Protein AF-A0AA43LQM0-F1 (afdb_monomer_lite)

Structure (mmCIF, N/CA/C/O backbone):
data_AF-A0AA43LQM0-F1
#
_entry.id   AF-A0AA43LQM0-F1
#
loop_
_atom_site.group_PDB
_atom_site.id
_atom_site.type_symbol
_atom_site.label_atom_id
_atom_site.label_alt_id
_atom_site.label_comp_id
_atom_site.label_asym_id
_atom_site.label_entity_id
_atom_site.label_seq_id
_atom_site.pdbx_PDB_ins_code
_atom_site.Cartn_x
_atom_site.Cartn_y
_atom_site.Cartn_z
_atom_site.occupancy
_atom_site.B_iso_or_equiv
_atom_site.auth_seq_id
_atom_site.auth_comp_id
_atom_site.auth_asym_id
_atom_site.auth_atom_id
_atom_site.pdbx_PDB_model_num
ATOM 1 N N . MET A 1 1 ? 10.266 -8.419 -28.361 1.00 60.53 1 MET A N 1
ATOM 2 C CA . MET A 1 1 ? 9.981 -6.982 -28.145 1.00 60.53 1 MET A CA 1
ATOM 3 C C . MET A 1 1 ? 11.295 -6.226 -28.150 1.00 60.53 1 MET A C 1
ATOM 5 O O . MET A 1 1 ? 12.172 -6.582 -27.371 1.00 60.53 1 MET A O 1
ATOM 9 N N . ASN A 1 2 ? 11.448 -5.247 -29.042 1.00 74.38 2 ASN A N 1
ATOM 10 C CA . ASN A 1 2 ? 12.618 -4.374 -29.059 1.00 74.38 2 ASN A CA 1
ATOM 11 C C . ASN A 1 2 ? 12.491 -3.369 -27.903 1.00 74.38 2 ASN A C 1
ATOM 13 O O . ASN A 1 2 ? 11.516 -2.626 -27.855 1.00 74.38 2 ASN A O 1
ATOM 17 N N . ARG A 1 3 ? 13.416 -3.405 -26.940 1.00 75.31 3 ARG A N 1
ATOM 18 C CA . ARG A 1 3 ? 13.391 -2.514 -25.765 1.00 75.31 3 ARG A CA 1
ATOM 19 C C . ARG A 1 3 ? 14.071 -1.168 -26.049 1.00 75.31 3 ARG A C 1
ATOM 21 O O . ARG A 1 3 ? 13.857 -0.229 -25.292 1.00 75.31 3 ARG A O 1
ATOM 28 N N . GLY A 1 4 ? 14.841 -1.080 -27.138 1.00 82.44 4 GLY A N 1
ATOM 29 C CA . GLY A 1 4 ? 15.717 0.053 -27.432 1.00 82.44 4 GLY A CA 1
ATOM 30 C C . GLY A 1 4 ? 16.879 0.161 -26.436 1.00 82.44 4 GLY A C 1
ATOM 31 O O . GLY A 1 4 ? 17.178 -0.796 -25.708 1.00 82.44 4 GLY A O 1
ATOM 32 N N . ALA A 1 5 ? 17.558 1.307 -26.418 1.00 86.25 5 ALA A N 1
ATOM 33 C CA . ALA A 1 5 ? 18.701 1.547 -25.542 1.00 86.25 5 ALA A CA 1
ATOM 34 C C . ALA A 1 5 ? 18.319 1.500 -24.049 1.00 86.25 5 ALA A C 1
ATOM 36 O O . ALA A 1 5 ? 17.248 1.945 -23.638 1.00 86.25 5 ALA A O 1
ATOM 37 N N . TYR A 1 6 ? 19.214 0.963 -23.217 1.00 88.00 6 TYR A N 1
ATOM 38 C CA . TYR A 1 6 ? 19.094 1.014 -21.758 1.00 88.00 6 TYR A CA 1
ATOM 39 C C . TYR A 1 6 ? 19.626 2.352 -21.238 1.00 88.00 6 TYR A C 1
ATOM 41 O O . TYR A 1 6 ? 20.745 2.735 -21.580 1.00 88.00 6 TYR A O 1
ATOM 49 N N . TYR A 1 7 ? 18.859 3.030 -20.382 1.00 87.38 7 TYR A N 1
ATOM 50 C CA . TYR A 1 7 ? 19.267 4.309 -19.799 1.00 87.38 7 TYR A CA 1
ATOM 51 C C . TYR A 1 7 ? 19.688 4.192 -18.336 1.00 87.38 7 TYR A C 1
ATOM 53 O O . TYR A 1 7 ? 20.752 4.686 -17.968 1.00 87.38 7 TYR A O 1
ATOM 61 N N . SER A 1 8 ? 18.869 3.579 -17.476 1.00 87.69 8 SER A N 1
ATOM 62 C CA . SER A 1 8 ? 19.156 3.529 -16.032 1.00 87.69 8 SER A CA 1
ATOM 63 C C . SER A 1 8 ? 18.341 2.471 -15.277 1.00 87.69 8 SER A C 1
ATOM 65 O O . SER A 1 8 ? 17.355 1.945 -15.792 1.00 87.69 8 SER A O 1
ATOM 67 N N . SER A 1 9 ? 18.758 2.159 -14.045 1.00 89.69 9 SER A N 1
ATOM 68 C CA . SER A 1 9 ? 18.080 1.239 -13.122 1.00 89.69 9 SER A CA 1
ATOM 69 C C . SER A 1 9 ? 17.987 1.864 -11.733 1.00 89.69 9 SER A C 1
ATOM 71 O O . SER A 1 9 ? 18.981 2.350 -11.197 1.00 89.69 9 SER A O 1
ATOM 73 N N . HIS A 1 10 ? 16.792 1.802 -11.146 1.00 89.56 10 HIS A N 1
ATOM 74 C CA . HIS A 1 10 ? 16.429 2.472 -9.903 1.00 89.56 10 HIS A CA 1
ATOM 75 C C . HIS A 1 10 ? 15.754 1.489 -8.955 1.00 89.56 10 HIS A C 1
ATOM 77 O O . HIS A 1 10 ? 14.659 0.988 -9.222 1.00 89.56 10 HIS A O 1
ATOM 83 N N . LYS A 1 11 ? 16.398 1.203 -7.820 1.00 88.50 11 LYS A N 1
ATOM 84 C CA . LYS A 1 11 ? 15.855 0.303 -6.795 1.00 88.50 11 LYS A CA 1
ATOM 85 C C . LYS A 1 11 ? 14.995 1.082 -5.814 1.00 88.50 11 LYS A C 1
ATOM 87 O O . LYS A 1 11 ? 15.399 2.140 -5.341 1.00 88.50 11 LYS A O 1
ATOM 92 N N . LEU A 1 12 ? 13.854 0.514 -5.445 1.00 84.75 12 LEU A N 1
ATOM 93 C CA . LEU A 1 12 ? 13.042 1.018 -4.346 1.00 84.75 12 LEU A CA 1
ATOM 94 C C . LEU A 1 12 ? 13.764 0.787 -3.017 1.00 84.75 12 LEU A C 1
ATOM 96 O O . LEU A 1 12 ? 14.047 -0.347 -2.619 1.00 84.75 12 LEU A O 1
ATOM 100 N N . SER A 1 13 ? 13.982 1.863 -2.275 1.00 75.00 13 SER A N 1
ATOM 101 C CA . SER A 1 13 ? 14.425 1.827 -0.893 1.00 75.00 13 SER A CA 1
ATOM 102 C C . SER A 1 13 ? 13.423 1.032 -0.048 1.00 75.00 13 SER A C 1
ATOM 104 O O . SER A 1 13 ? 12.223 1.311 0.017 1.00 75.00 13 SER A O 1
ATOM 106 N N . ASN A 1 14 ? 13.902 -0.016 0.623 1.00 64.19 14 ASN A N 1
ATOM 107 C CA . ASN A 1 14 ? 13.084 -0.801 1.555 1.00 64.19 14 ASN A CA 1
ATOM 108 C C . ASN A 1 14 ? 12.763 -0.046 2.853 1.00 64.19 14 ASN A C 1
ATOM 110 O O . ASN A 1 14 ? 11.848 -0.447 3.569 1.00 64.19 14 ASN A O 1
ATOM 114 N N . ARG A 1 15 ? 13.495 1.031 3.165 1.00 56.88 15 ARG A N 1
ATOM 115 C CA . ARG A 1 15 ? 13.443 1.667 4.489 1.00 56.88 15 ARG A CA 1
ATOM 116 C C . ARG A 1 15 ? 12.183 2.503 4.717 1.00 56.88 15 ARG A C 1
ATOM 118 O O . ARG A 1 15 ? 11.631 2.445 5.813 1.00 56.88 15 ARG A O 1
ATOM 125 N N . HIS A 1 16 ? 11.706 3.238 3.712 1.00 52.41 16 HIS A N 1
ATOM 126 C CA . HIS A 1 16 ? 10.554 4.133 3.886 1.00 52.41 16 HIS A CA 1
ATOM 127 C C . HIS A 1 16 ? 9.210 3.394 3.873 1.00 52.41 16 HIS A C 1
ATOM 129 O O . HIS A 1 16 ? 8.359 3.663 4.720 1.00 52.41 16 HIS A O 1
ATOM 135 N N . ASP A 1 17 ? 9.060 2.390 3.007 1.00 63.78 17 ASP A N 1
ATOM 136 C CA . ASP A 1 17 ? 7.817 1.619 2.872 1.00 63.78 17 ASP A CA 1
ATOM 137 C C . ASP A 1 17 ? 7.508 0.778 4.129 1.00 63.78 17 ASP A C 1
ATOM 139 O O . ASP A 1 17 ? 6.374 0.752 4.600 1.00 63.78 17 ASP A O 1
ATOM 143 N N . LEU A 1 18 ? 8.516 0.144 4.743 1.00 67.00 18 LEU A N 1
ATOM 144 C CA . LEU A 1 18 ? 8.305 -0.671 5.947 1.00 67.00 18 LEU A CA 1
ATOM 145 C C . LEU A 1 18 ? 8.043 0.191 7.193 1.00 67.00 18 LEU A C 1
ATOM 147 O O . LEU A 1 18 ? 7.126 -0.096 7.962 1.00 67.00 18 LEU A O 1
ATOM 151 N N . LYS A 1 19 ? 8.817 1.272 7.377 1.00 71.00 19 LYS A N 1
ATOM 152 C CA . LYS A 1 19 ? 8.664 2.181 8.522 1.00 71.00 19 LYS A CA 1
ATOM 153 C C . LYS A 1 19 ? 7.294 2.864 8.508 1.00 71.00 19 LYS A C 1
ATOM 155 O O . LYS A 1 19 ? 6.642 2.907 9.545 1.00 71.00 19 LYS A O 1
ATOM 160 N N . GLY A 1 20 ? 6.841 3.341 7.345 1.00 70.25 20 GLY A N 1
ATOM 161 C CA . GLY A 1 20 ? 5.523 3.962 7.197 1.00 70.25 20 GLY A CA 1
ATOM 162 C C . GLY A 1 20 ? 4.386 3.005 7.556 1.00 70.25 20 GLY A C 1
ATOM 163 O O . GLY A 1 20 ? 3.544 3.340 8.383 1.00 70.25 20 GLY A O 1
ATOM 164 N N . ARG A 1 21 ? 4.413 1.778 7.019 1.00 77.00 21 ARG A N 1
ATOM 165 C CA . ARG A 1 21 ? 3.400 0.751 7.313 1.00 77.00 21 ARG A CA 1
ATOM 166 C C . ARG A 1 21 ? 3.345 0.390 8.793 1.00 77.00 21 ARG A C 1
ATOM 168 O O . ARG A 1 21 ? 2.259 0.317 9.355 1.00 77.00 21 ARG A O 1
ATOM 175 N N . ILE A 1 22 ? 4.500 0.191 9.430 1.00 83.19 22 ILE A N 1
ATOM 176 C CA . ILE A 1 22 ? 4.567 -0.145 10.859 1.00 83.19 22 ILE A CA 1
ATOM 177 C C . ILE A 1 22 ? 4.024 1.005 11.710 1.00 83.19 22 ILE A C 1
ATOM 179 O O . ILE A 1 22 ? 3.226 0.758 12.607 1.00 83.19 22 ILE A O 1
ATOM 183 N N . ILE A 1 23 ? 4.396 2.254 11.411 1.00 85.38 23 ILE A N 1
ATOM 184 C CA . ILE A 1 23 ? 3.872 3.422 12.133 1.00 85.38 23 ILE A CA 1
ATOM 185 C C . ILE A 1 23 ? 2.347 3.500 11.993 1.00 85.38 23 ILE A C 1
ATOM 187 O O . ILE A 1 23 ? 1.658 3.666 12.997 1.00 85.38 23 ILE A O 1
ATOM 191 N N . SER A 1 24 ? 1.804 3.323 10.783 1.00 80.88 24 SER A N 1
ATOM 192 C CA . SER A 1 24 ? 0.352 3.312 10.566 1.00 80.88 24 SER A CA 1
ATOM 193 C C . SER A 1 24 ? -0.351 2.202 11.353 1.00 80.88 24 SER A C 1
ATOM 195 O O . SER A 1 24 ? -1.397 2.454 11.948 1.00 80.88 24 SER A O 1
ATOM 197 N N . LEU A 1 25 ? 0.232 0.998 11.409 1.00 89.25 25 LEU A N 1
ATOM 198 C CA . LEU A 1 25 ? -0.299 -0.108 12.211 1.00 89.25 25 LEU A CA 1
ATOM 199 C C . LEU A 1 25 ? -0.273 0.216 13.708 1.00 89.25 25 LEU A C 1
ATOM 201 O O . LEU A 1 25 ? -1.278 0.010 14.382 1.00 89.25 25 LEU A O 1
ATOM 205 N N . ILE A 1 26 ? 0.834 0.763 14.221 1.00 89.94 26 ILE A N 1
ATOM 206 C CA . ILE A 1 26 ? 0.957 1.147 15.635 1.00 89.94 26 ILE A CA 1
ATOM 207 C C . ILE A 1 26 ? -0.114 2.173 16.004 1.00 89.94 26 ILE A C 1
ATOM 209 O O . ILE A 1 26 ? -0.786 1.999 17.017 1.00 89.94 26 ILE A O 1
ATOM 213 N N . ILE A 1 27 ? -0.311 3.210 15.184 1.00 88.88 27 ILE A N 1
ATOM 214 C CA . ILE A 1 27 ? -1.327 4.242 15.437 1.00 88.88 27 ILE A CA 1
ATOM 215 C C . ILE A 1 27 ? -2.726 3.617 15.469 1.00 88.88 27 ILE A C 1
ATOM 217 O O . ILE A 1 27 ? -3.471 3.851 16.419 1.00 88.88 27 ILE A O 1
ATOM 221 N N . GLY A 1 28 ? -3.066 2.782 14.480 1.00 88.12 28 GLY A N 1
ATOM 222 C CA . GLY A 1 28 ? -4.362 2.101 14.427 1.00 88.12 28 GLY A CA 1
ATOM 223 C C . GLY A 1 28 ? -4.621 1.230 15.658 1.00 88.12 28 GLY A C 1
ATOM 224 O O . GLY A 1 28 ? -5.673 1.341 16.286 1.00 88.12 28 GLY A O 1
ATOM 225 N N . TRP A 1 29 ? -3.640 0.417 16.055 1.00 93.12 29 TRP A N 1
ATOM 226 C CA . TRP A 1 29 ? -3.732 -0.415 17.257 1.00 93.12 29 TRP A CA 1
ATOM 227 C C . TRP A 1 29 ? -3.801 0.409 18.543 1.00 93.12 29 TRP A C 1
ATOM 229 O O . TRP A 1 29 ? -4.572 0.071 19.434 1.00 93.12 29 TRP A O 1
ATOM 239 N N . THR A 1 30 ? -3.056 1.510 18.630 1.00 93.38 30 THR A N 1
ATOM 240 C CA . THR A 1 30 ? -3.071 2.403 19.797 1.00 93.38 30 THR A CA 1
ATOM 241 C C . THR A 1 30 ? -4.454 3.011 19.995 1.00 93.38 30 THR A C 1
ATOM 243 O O . THR A 1 30 ? -5.012 2.927 21.086 1.00 93.38 30 THR A O 1
ATOM 246 N N . VAL A 1 31 ? -5.044 3.565 18.932 1.00 92.12 31 VAL A N 1
ATOM 247 C CA . VAL A 1 31 ? -6.400 4.131 18.979 1.00 92.12 31 VAL A CA 1
ATO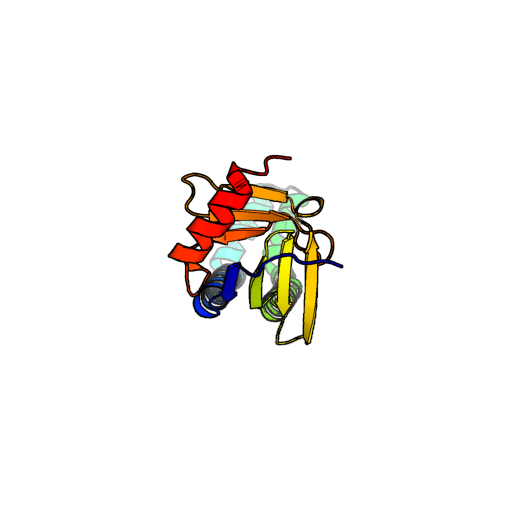M 248 C C . VAL A 1 31 ? -7.418 3.058 19.360 1.00 92.12 31 VAL A C 1
ATOM 250 O O . VAL A 1 31 ? -8.259 3.294 20.226 1.00 92.12 31 VAL A O 1
ATOM 253 N N . PHE A 1 32 ? -7.315 1.866 18.767 1.00 91.06 32 PHE A N 1
ATOM 254 C CA . PHE A 1 32 ? -8.199 0.751 19.093 1.00 91.06 32 PHE A CA 1
ATOM 255 C C . PHE A 1 32 ? -8.121 0.361 20.574 1.00 91.06 32 PHE A C 1
ATOM 257 O O . PHE A 1 32 ? -9.155 0.246 21.224 1.00 91.06 32 PHE A O 1
ATOM 264 N N . ILE A 1 33 ? -6.914 0.211 21.127 1.00 91.44 33 ILE A N 1
ATOM 265 C CA . ILE A 1 33 ? -6.706 -0.156 22.536 1.00 91.44 33 ILE A CA 1
ATOM 266 C C . ILE A 1 33 ? -7.245 0.925 23.475 1.00 91.44 33 ILE A C 1
ATOM 268 O O . ILE A 1 33 ? -7.863 0.588 24.483 1.00 91.44 33 ILE A O 1
ATOM 272 N N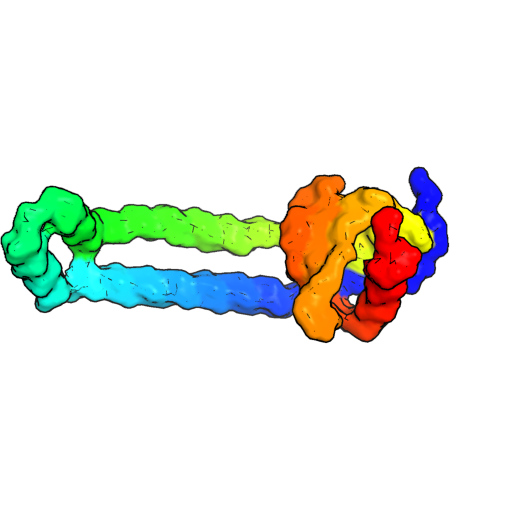 . ILE A 1 34 ? -7.052 2.208 23.151 1.00 92.62 34 ILE A N 1
ATOM 273 C CA . ILE A 1 34 ? -7.586 3.323 23.949 1.00 92.62 34 ILE A CA 1
ATOM 274 C C . ILE A 1 34 ? -9.115 3.259 23.989 1.00 92.62 34 ILE A C 1
ATOM 276 O O . ILE A 1 34 ? -9.700 3.279 25.070 1.00 92.62 34 ILE A O 1
ATOM 280 N N . LEU A 1 35 ? -9.765 3.133 22.828 1.00 89.00 35 LEU A N 1
ATOM 281 C CA . LEU A 1 35 ? -11.225 3.047 22.741 1.00 89.00 35 LEU A CA 1
ATOM 282 C C . LEU A 1 35 ? -11.766 1.783 23.418 1.00 89.00 35 LEU A C 1
ATOM 284 O O . LEU A 1 35 ? -12.754 1.851 24.145 1.00 89.00 35 LEU A O 1
ATOM 288 N N . PHE A 1 36 ? -11.088 0.648 23.238 1.00 89.06 36 PHE A N 1
ATOM 289 C CA . PHE A 1 36 ? -11.434 -0.603 23.904 1.00 89.06 36 PHE A CA 1
ATOM 290 C C . PHE A 1 36 ? -11.348 -0.457 25.427 1.00 89.06 36 PHE A C 1
ATOM 292 O O . PHE A 1 36 ? -12.275 -0.834 26.138 1.00 89.06 36 PHE A O 1
ATOM 299 N N . SER A 1 37 ? -10.271 0.142 25.934 1.00 89.31 37 SER A N 1
ATOM 300 C CA . SER A 1 37 ? -10.082 0.347 27.373 1.00 89.31 37 SER A CA 1
ATOM 301 C C . SER A 1 37 ? -11.140 1.288 27.948 1.00 89.31 37 SER A C 1
ATOM 303 O O . SER A 1 37 ? -11.718 0.985 28.987 1.00 89.31 37 SER A O 1
ATOM 305 N N . LEU A 1 38 ? -11.463 2.379 27.241 1.00 88.56 38 LEU A N 1
ATOM 306 C CA . LEU A 1 38 ? -12.554 3.280 27.620 1.00 88.56 38 LEU A CA 1
ATOM 307 C C . LEU A 1 38 ? -13.896 2.547 27.664 1.00 88.56 38 LEU A C 1
ATOM 309 O O . LEU A 1 38 ? -14.634 2.702 28.629 1.00 88.56 38 LEU A O 1
ATOM 313 N N . SER A 1 39 ? -14.184 1.681 26.689 1.00 86.44 39 SER A N 1
ATOM 314 C CA . SER A 1 39 ? -15.428 0.895 26.668 1.00 86.44 39 SER A CA 1
ATOM 315 C C . SER A 1 39 ? -15.595 -0.043 27.870 1.00 86.44 39 SER A C 1
ATOM 317 O O . SER A 1 39 ? -16.713 -0.457 28.167 1.00 86.44 39 SER A O 1
ATOM 319 N N . LYS A 1 40 ? -14.503 -0.388 28.567 1.00 86.19 40 LYS A N 1
ATOM 320 C CA . LYS A 1 40 ? -14.494 -1.235 29.772 1.00 86.19 40 LYS A CA 1
ATOM 321 C C . LYS A 1 40 ? -14.338 -0.445 31.072 1.00 86.19 40 LYS A C 1
ATOM 323 O O . LYS A 1 40 ? -14.329 -1.045 32.139 1.00 86.19 40 LYS A O 1
ATOM 328 N N . TYR A 1 41 ? -14.217 0.876 30.991 1.00 91.06 41 TYR A N 1
ATOM 329 C CA . TYR A 1 41 ? -14.098 1.743 32.153 1.00 91.06 41 TYR A CA 1
ATOM 330 C C . TYR A 1 41 ? -15.486 2.042 32.727 1.00 91.06 41 TYR A C 1
ATOM 332 O O . TYR A 1 41 ? -16.279 2.716 32.074 1.00 91.06 41 TYR A O 1
ATOM 340 N N . GLU A 1 42 ? -15.777 1.553 33.937 1.00 89.81 42 GLU A N 1
ATOM 341 C CA . GLU A 1 42 ? -17.108 1.628 34.572 1.00 89.81 42 GLU A CA 1
ATOM 342 C C . GLU A 1 42 ? -17.755 3.026 34.504 1.00 89.81 42 GLU A C 1
ATOM 344 O O . GLU A 1 42 ? -18.857 3.121 33.962 1.00 89.81 42 GLU A O 1
ATOM 349 N N . PRO A 1 43 ? -17.079 4.133 34.884 1.00 90.88 43 PRO A N 1
ATOM 350 C CA . PRO A 1 43 ? -17.694 5.462 34.802 1.00 90.88 43 PRO A CA 1
ATOM 351 C C . PRO A 1 43 ? -18.087 5.871 33.379 1.00 90.88 43 PRO A C 1
ATOM 353 O O . PRO A 1 43 ? -19.047 6.604 33.170 1.00 90.88 43 PRO A O 1
ATOM 356 N N . PHE A 1 44 ? -17.349 5.406 32.369 1.00 87.94 44 PHE A N 1
ATOM 357 C CA . PHE A 1 44 ? -17.689 5.679 30.975 1.00 87.94 44 PHE A CA 1
ATOM 358 C C . PHE A 1 44 ? -18.898 4.856 30.515 1.00 87.94 44 PHE A C 1
ATOM 360 O O . PHE A 1 44 ? -19.719 5.356 29.746 1.00 87.94 44 PHE A O 1
ATOM 367 N N . GLN A 1 45 ? -19.042 3.621 31.006 1.00 90.44 45 GLN A N 1
ATOM 368 C CA . GLN A 1 45 ? -20.212 2.790 30.719 1.00 90.44 45 GLN A CA 1
ATOM 369 C C . GLN A 1 45 ? -21.488 3.400 31.302 1.00 90.44 45 GLN A C 1
ATOM 371 O O . GLN A 1 45 ? -22.497 3.470 30.603 1.00 90.44 45 GLN A O 1
ATOM 376 N N . GLU A 1 46 ? -21.426 3.898 32.538 1.00 91.00 46 GLU A N 1
ATOM 377 C CA . GLU A 1 46 ? -22.547 4.574 33.200 1.00 91.00 46 GLU A CA 1
ATOM 378 C C . GLU A 1 46 ? -23.007 5.803 32.410 1.00 91.00 46 GLU A C 1
ATOM 380 O O . GLU A 1 46 ? -24.184 5.910 32.069 1.00 91.00 46 GLU A O 1
ATOM 385 N N . ILE A 1 47 ? -22.071 6.670 32.005 1.00 91.56 47 ILE A N 1
ATOM 386 C CA . ILE A 1 47 ? -22.372 7.864 31.197 1.00 91.56 47 ILE A CA 1
ATOM 387 C C . ILE A 1 47 ? -23.045 7.486 29.869 1.00 91.56 47 ILE A C 1
ATOM 389 O O . ILE A 1 47 ? -23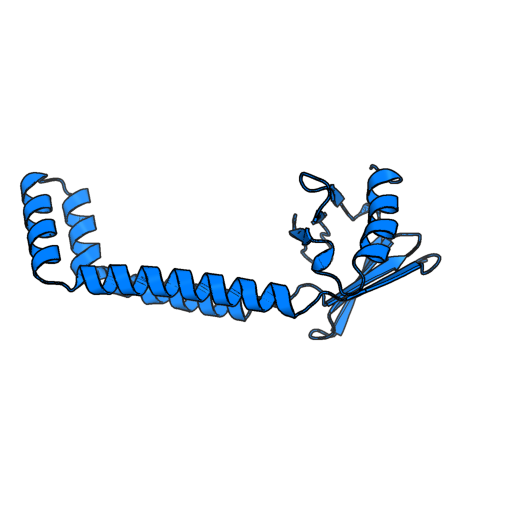.990 8.148 29.432 1.00 91.56 47 ILE A O 1
ATOM 393 N N . LEU A 1 48 ? -22.571 6.427 29.206 1.00 88.81 48 LEU A N 1
ATOM 394 C CA . LEU A 1 48 ? -23.175 5.958 27.960 1.00 88.81 48 LEU A CA 1
ATOM 395 C C . LEU A 1 48 ? -24.586 5.407 28.187 1.00 88.81 48 LEU A C 1
ATOM 397 O O . LEU A 1 48 ? -25.486 5.709 27.406 1.00 88.81 48 LEU A O 1
ATOM 401 N N . LEU A 1 49 ? -24.807 4.637 29.250 1.00 88.81 49 LEU A N 1
ATOM 402 C CA . LEU A 1 49 ? -26.130 4.111 29.585 1.00 88.81 49 LEU A CA 1
ATOM 403 C C . LEU A 1 49 ? -27.113 5.238 29.933 1.00 88.81 49 LEU A C 1
ATOM 405 O O . LEU A 1 49 ? -28.231 5.247 29.416 1.00 88.81 49 LEU A O 1
ATOM 409 N N . GLU A 1 50 ? -26.692 6.235 30.712 1.00 90.69 50 GLU A N 1
ATOM 410 C CA . GLU A 1 50 ? -27.498 7.428 31.001 1.00 90.69 50 GLU A CA 1
ATOM 411 C C . GLU A 1 50 ? -27.846 8.210 29.728 1.00 90.69 50 GLU A C 1
ATOM 413 O O . GLU A 1 50 ? -28.996 8.611 29.524 1.00 90.69 50 GLU A O 1
ATOM 418 N N . PHE A 1 51 ? -26.875 8.391 28.829 1.00 88.38 51 PHE A N 1
ATOM 419 C CA . PHE A 1 51 ? -27.099 9.040 27.539 1.00 88.38 51 PHE A CA 1
ATOM 420 C C . PHE A 1 51 ? -28.099 8.261 26.671 1.00 88.38 51 PHE A C 1
ATOM 422 O O . PHE A 1 51 ? -28.994 8.857 26.067 1.00 88.38 51 PHE A O 1
ATOM 429 N N . SER A 1 52 ? -27.985 6.931 26.650 1.00 88.88 52 SER A N 1
ATOM 430 C CA . SER A 1 52 ? -28.905 6.025 25.956 1.00 88.88 52 SER A CA 1
ATOM 431 C C . SER A 1 52 ? -30.350 6.225 26.416 1.00 88.88 52 SER A C 1
ATOM 433 O O . SER A 1 52 ? -31.251 6.439 25.599 1.00 88.88 52 SER A O 1
ATOM 435 N N . LEU A 1 53 ? -30.553 6.229 27.738 1.00 88.38 53 LEU A N 1
ATOM 436 C CA . LEU A 1 53 ? -31.856 6.419 28.373 1.00 88.38 53 LEU A CA 1
ATOM 437 C C . LEU A 1 53 ? -32.429 7.811 28.091 1.00 88.38 53 LEU A C 1
ATOM 439 O O . LEU A 1 53 ? -33.621 7.942 27.818 1.00 88.38 53 LEU A O 1
ATOM 443 N N . LYS A 1 54 ? -31.583 8.847 28.106 1.00 91.12 54 LYS A N 1
ATOM 444 C CA . LYS A 1 54 ? -31.995 10.232 27.847 1.00 91.12 54 LYS A CA 1
ATOM 445 C C . LYS A 1 54 ? -32.462 10.454 26.410 1.00 91.12 54 LYS A C 1
ATOM 447 O O . LYS A 1 54 ? -33.408 11.204 26.188 1.00 91.12 54 LYS A O 1
ATOM 452 N N . MET A 1 55 ? -31.788 9.843 25.438 1.00 89.12 55 MET A N 1
ATOM 453 C CA . MET A 1 55 ? -32.147 9.999 24.028 1.00 89.12 55 MET A CA 1
ATOM 454 C C . MET A 1 55 ? -33.336 9.117 23.639 1.00 89.12 55 MET A C 1
ATOM 456 O O . MET A 1 55 ? -34.135 9.521 22.799 1.00 89.12 55 MET A O 1
ATOM 460 N N . ASN A 1 56 ? -33.453 7.928 24.243 1.00 84.31 56 ASN A N 1
ATOM 461 C CA . ASN A 1 56 ? -34.527 6.961 24.004 1.00 84.31 56 ASN A CA 1
ATOM 462 C C . ASN A 1 56 ? -34.769 6.666 22.506 1.00 84.31 56 ASN A C 1
ATOM 464 O O . ASN A 1 56 ? -35.904 6.591 22.036 1.00 84.31 56 ASN A O 1
ATOM 468 N N . VAL A 1 57 ? -33.683 6.528 21.735 1.00 91.38 57 VAL A N 1
ATOM 469 C CA . VAL A 1 57 ? -33.739 6.187 20.305 1.00 91.38 57 VAL A CA 1
ATOM 470 C C . VAL A 1 57 ? -33.113 4.814 20.063 1.00 91.38 57 VAL A C 1
ATOM 472 O O . VAL A 1 57 ? -32.020 4.515 20.548 1.00 91.38 57 VAL A O 1
ATOM 475 N N . SER A 1 58 ? -33.789 3.978 19.272 1.00 86.75 58 SER A N 1
ATOM 476 C CA . SER A 1 58 ? -33.399 2.585 18.992 1.00 86.75 58 SER A CA 1
ATOM 477 C C . SER A 1 58 ? -32.011 2.438 18.358 1.00 86.75 58 SER A C 1
ATOM 479 O O . SER A 1 58 ? -31.270 1.509 18.673 1.00 86.75 58 SER A O 1
ATOM 481 N N . TRP A 1 59 ? -31.616 3.360 17.478 1.00 88.94 59 TRP A N 1
ATOM 482 C CA . TRP A 1 59 ? -30.285 3.306 16.871 1.00 88.94 59 TRP A CA 1
ATOM 483 C C . TRP A 1 59 ? -29.185 3.708 17.867 1.00 88.94 59 TRP A C 1
ATOM 485 O O . TRP A 1 59 ? -28.107 3.124 17.839 1.00 88.94 59 TRP A O 1
ATOM 495 N N . ILE A 1 60 ? -29.459 4.643 18.787 1.00 88.38 60 ILE A N 1
ATOM 496 C CA . ILE A 1 60 ? -28.501 5.090 19.816 1.00 88.38 60 ILE A CA 1
ATOM 497 C C . ILE A 1 60 ? -28.254 3.974 20.830 1.00 88.38 60 ILE A C 1
ATOM 499 O O . ILE A 1 60 ? -27.106 3.644 21.117 1.00 88.38 60 ILE A O 1
ATOM 503 N N . THR A 1 61 ? -29.328 3.353 21.317 1.00 87.69 61 THR A N 1
ATOM 504 C CA . THR A 1 61 ? -29.262 2.197 22.226 1.00 87.69 61 THR A CA 1
ATOM 505 C C . THR A 1 61 ? -28.474 1.041 21.605 1.00 87.69 61 THR A C 1
ATOM 507 O O . THR A 1 61 ? -27.598 0.484 22.260 1.00 87.69 61 THR A O 1
ATOM 510 N N . SER A 1 62 ? -28.697 0.750 20.319 1.00 88.25 62 SER A N 1
ATOM 511 C CA . SER A 1 62 ? -27.959 -0.289 19.583 1.00 88.25 62 SER A CA 1
ATOM 512 C C . SER A 1 62 ? -26.464 0.028 19.433 1.00 88.25 62 SER A C 1
ATOM 514 O O . SER A 1 62 ? -25.623 -0.859 19.559 1.00 88.25 62 SER A O 1
ATOM 516 N N . VAL A 1 63 ? -26.108 1.293 19.178 1.00 89.25 63 VAL A N 1
ATOM 517 C CA . VAL A 1 63 ? -24.701 1.727 19.095 1.00 89.25 63 VAL A CA 1
ATOM 518 C C . VAL A 1 63 ? -24.006 1.598 20.449 1.00 89.25 63 VAL A C 1
ATOM 520 O O . VAL A 1 63 ? -22.862 1.155 20.511 1.00 89.25 63 VAL A O 1
ATOM 523 N N . ILE A 1 64 ? -24.686 1.957 21.536 1.00 89.50 64 ILE A N 1
ATOM 524 C CA . ILE A 1 64 ? -24.131 1.882 22.892 1.00 89.50 64 ILE A CA 1
ATOM 525 C C . ILE A 1 64 ? -23.947 0.426 23.320 1.00 89.50 64 ILE A C 1
ATOM 527 O O . ILE A 1 64 ? -22.878 0.078 23.814 1.00 89.50 64 ILE A O 1
ATOM 531 N N . ASP A 1 65 ? -24.920 -0.443 23.042 1.00 88.75 65 ASP A N 1
ATOM 532 C CA . ASP A 1 65 ? -24.782 -1.884 23.273 1.00 88.75 65 ASP A CA 1
ATOM 533 C C . ASP A 1 65 ? -23.603 -2.475 22.482 1.00 88.75 65 ASP A C 1
ATOM 535 O O . ASP A 1 65 ? -22.774 -3.208 23.026 1.00 88.75 65 ASP A O 1
ATOM 539 N N . PHE A 1 66 ? -23.429 -2.061 21.222 1.00 89.81 66 PHE A N 1
ATOM 540 C CA . PHE A 1 66 ? -22.252 -2.437 20.446 1.00 89.81 66 PHE A CA 1
ATOM 541 C C . PHE A 1 66 ? -20.945 -1.946 21.086 1.00 89.81 66 PHE A C 1
ATOM 543 O O . PHE A 1 66 ? -19.995 -2.717 21.168 1.00 89.81 66 PHE A O 1
ATOM 550 N N . ILE A 1 67 ? -20.868 -0.704 21.572 1.00 87.75 67 ILE A N 1
ATOM 551 C CA . ILE A 1 67 ? -19.656 -0.181 22.227 1.00 87.75 67 ILE A CA 1
ATOM 552 C C . ILE A 1 67 ? -19.318 -0.986 23.491 1.00 8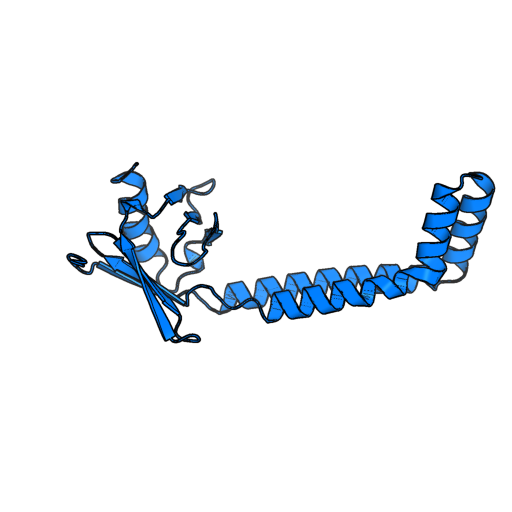7.75 67 ILE A C 1
ATOM 554 O O . ILE A 1 67 ? -18.155 -1.314 23.714 1.00 87.75 67 ILE A O 1
ATOM 558 N N . LEU A 1 68 ? -20.315 -1.340 24.301 1.00 87.81 68 LEU A N 1
ATOM 559 C CA . LEU A 1 68 ? -20.103 -2.026 25.579 1.00 87.81 68 LEU A CA 1
ATOM 560 C C . LEU A 1 68 ? -19.801 -3.523 25.403 1.00 87.81 68 LEU A C 1
ATOM 562 O O . LEU A 1 68 ? -18.876 -4.065 26.026 1.00 87.81 68 LEU A O 1
ATOM 566 N N . ASN A 1 69 ? -20.555 -4.184 24.521 1.00 86.25 69 ASN A N 1
ATOM 567 C CA . ASN A 1 69 ? -20.614 -5.644 24.420 1.00 86.25 69 ASN A CA 1
ATOM 568 C C . ASN A 1 69 ? -20.080 -6.190 23.090 1.00 86.25 69 ASN A C 1
ATOM 570 O O . ASN A 1 69 ? -19.555 -7.302 23.048 1.00 86.25 69 ASN A O 1
ATOM 574 N N . GLY A 1 70 ? -20.167 -5.413 22.010 1.00 84.19 70 GLY A N 1
ATOM 575 C CA . GLY A 1 70 ? -19.780 -5.825 20.657 1.00 84.19 70 GLY A CA 1
ATOM 576 C C . GLY A 1 70 ? -18.417 -5.315 20.177 1.00 84.19 70 GLY A C 1
ATOM 577 O O . GLY A 1 70 ? -17.890 -5.818 19.189 1.00 84.19 70 GLY A O 1
ATOM 578 N N . PHE A 1 71 ? -17.801 -4.350 20.862 1.00 85.75 71 PHE A N 1
ATOM 579 C CA . PHE A 1 71 ? -16.622 -3.642 20.352 1.00 85.75 71 PHE A CA 1
ATOM 580 C C . PHE A 1 71 ? -15.416 -4.566 20.123 1.00 85.75 71 PHE A C 1
ATOM 582 O O . PHE A 1 71 ? -14.619 -4.350 19.212 1.00 85.75 71 PHE A O 1
ATOM 589 N N . TRP A 1 72 ? -15.320 -5.660 20.884 1.00 85.38 72 TRP A N 1
ATOM 590 C CA . TRP A 1 72 ? -14.290 -6.685 20.702 1.00 85.38 72 TRP A CA 1
ATOM 591 C C . TRP A 1 72 ? -14.363 -7.387 19.335 1.00 85.38 72 TRP A C 1
ATOM 593 O O . TRP A 1 72 ? -13.335 -7.853 18.846 1.00 85.38 72 TRP A O 1
ATOM 603 N N . PHE A 1 73 ? -15.526 -7.427 18.672 1.00 86.69 73 PHE A N 1
ATOM 604 C CA . PHE A 1 73 ? -15.647 -7.995 17.325 1.00 86.69 73 PHE A CA 1
ATOM 605 C C . PHE A 1 73 ? -14.807 -7.227 16.295 1.00 86.69 73 PHE A C 1
ATOM 607 O O . PHE A 1 73 ? -14.395 -7.810 15.292 1.00 86.69 73 PHE A O 1
ATOM 614 N N . LEU A 1 74 ? -14.470 -5.956 16.560 1.00 87.19 74 LEU A N 1
ATOM 615 C CA . LEU A 1 74 ? -13.562 -5.168 15.720 1.00 87.19 74 LEU A CA 1
ATOM 616 C C . LEU A 1 74 ? -12.108 -5.671 15.761 1.00 87.19 74 LEU A C 1
ATOM 618 O O . LEU A 1 74 ? -11.331 -5.331 14.868 1.00 87.19 74 LEU A O 1
ATOM 622 N N . CYS A 1 75 ? -11.740 -6.537 16.712 1.00 85.88 75 CYS A N 1
ATOM 623 C CA . CYS A 1 75 ? -10.438 -7.208 16.707 1.00 85.88 75 CYS A CA 1
ATOM 624 C C . CYS A 1 75 ? -10.221 -8.016 15.422 1.00 85.88 75 CYS A C 1
ATOM 626 O O . CYS A 1 75 ? -9.114 -8.036 14.891 1.00 85.88 75 CYS A O 1
ATOM 628 N N . ILE A 1 76 ? -11.269 -8.659 14.896 1.00 88.00 76 ILE A N 1
ATOM 629 C CA . ILE A 1 76 ? -11.180 -9.500 13.696 1.00 88.00 76 ILE A CA 1
ATOM 630 C C . ILE A 1 76 ? -10.752 -8.667 12.474 1.00 88.00 76 ILE A C 1
ATOM 632 O O . ILE A 1 76 ? -9.679 -8.943 11.935 1.00 88.00 76 ILE A O 1
ATOM 636 N N . PRO A 1 77 ? -11.488 -7.616 12.052 1.00 88.56 77 PRO A N 1
ATOM 637 C CA . PRO A 1 77 ? -11.064 -6.789 10.926 1.00 88.56 77 PRO A CA 1
ATOM 638 C C . PRO A 1 77 ? -9.735 -6.063 11.187 1.00 88.56 77 PRO A C 1
ATOM 640 O O . PRO A 1 77 ? -8.959 -5.896 10.248 1.00 88.56 77 PRO A O 1
ATOM 643 N N . MET A 1 78 ? -9.420 -5.692 12.435 1.00 89.19 78 MET A N 1
ATOM 644 C CA . MET A 1 78 ? -8.120 -5.107 12.802 1.00 89.19 78 MET A CA 1
ATOM 645 C C . MET A 1 78 ? -6.951 -6.068 12.546 1.00 89.19 78 MET A C 1
ATOM 647 O O . MET A 1 78 ? -5.951 -5.696 11.923 1.00 89.19 78 MET A O 1
ATOM 651 N N . ILE A 1 79 ? -7.076 -7.323 12.982 1.00 89.94 79 ILE A N 1
ATOM 652 C CA . ILE A 1 79 ? -6.067 -8.365 12.760 1.00 89.94 79 ILE A CA 1
ATOM 653 C C . ILE A 1 79 ? -5.970 -8.686 11.269 1.00 89.94 79 ILE A C 1
ATOM 655 O O . ILE A 1 79 ? -4.868 -8.703 10.722 1.00 89.94 79 ILE A O 1
ATOM 659 N N . THR A 1 80 ? -7.100 -8.871 10.583 1.00 87.06 80 THR A N 1
ATOM 660 C CA . THR A 1 80 ? -7.120 -9.131 9.138 1.00 87.06 80 THR A CA 1
ATOM 661 C C . THR A 1 80 ? -6.455 -7.994 8.359 1.00 87.06 80 THR A C 1
ATOM 663 O O . THR A 1 80 ? -5.593 -8.253 7.521 1.00 87.06 80 THR A O 1
ATOM 666 N N . GLY A 1 81 ? -6.768 -6.734 8.673 1.00 84.88 81 GLY A N 1
ATOM 667 C CA . GLY A 1 81 ? -6.134 -5.564 8.061 1.00 84.88 81 GLY A CA 1
ATOM 668 C C . GLY A 1 81 ? -4.632 -5.486 8.344 1.00 84.88 81 GLY A C 1
ATOM 669 O O . GLY A 1 81 ? -3.847 -5.157 7.450 1.00 84.88 81 GLY A O 1
ATOM 670 N N . THR A 1 82 ? -4.211 -5.863 9.554 1.00 87.44 82 THR A N 1
ATOM 671 C CA . THR A 1 82 ? -2.792 -5.953 9.932 1.00 87.44 82 THR A CA 1
ATOM 672 C C . THR A 1 82 ? -2.067 -7.001 9.094 1.00 87.44 82 THR A C 1
ATOM 674 O O . THR A 1 82 ? -1.040 -6.699 8.485 1.00 87.44 82 THR A O 1
ATOM 677 N N . ILE A 1 83 ? -2.630 -8.207 8.990 1.00 85.19 83 ILE A N 1
ATOM 678 C CA . ILE A 1 83 ? -2.080 -9.298 8.182 1.00 85.19 83 ILE A CA 1
ATOM 679 C C . ILE A 1 83 ? -1.989 -8.874 6.715 1.00 85.19 83 ILE A C 1
ATOM 681 O O . ILE A 1 83 ? -0.924 -9.004 6.123 1.00 85.19 83 ILE A O 1
ATOM 685 N N . ILE A 1 84 ? -3.048 -8.299 6.136 1.00 82.94 84 ILE A N 1
ATOM 686 C CA . ILE A 1 84 ? -3.040 -7.816 4.745 1.00 82.94 84 ILE A CA 1
ATOM 687 C C . ILE A 1 84 ? -1.957 -6.748 4.542 1.00 82.94 84 ILE A C 1
ATOM 689 O O . ILE A 1 84 ? -1.217 -6.796 3.563 1.00 82.94 84 ILE A O 1
ATOM 693 N N . THR A 1 85 ? -1.811 -5.806 5.474 1.00 80.25 85 THR A N 1
ATOM 694 C CA . THR A 1 85 ? -0.810 -4.729 5.379 1.00 80.25 85 THR A CA 1
ATOM 695 C C . THR A 1 85 ? 0.623 -5.264 5.432 1.00 80.25 85 THR A C 1
ATOM 697 O O . THR A 1 85 ? 1.494 -4.787 4.695 1.00 80.25 85 THR A O 1
ATOM 700 N N . LEU A 1 86 ? 0.868 -6.277 6.268 1.00 77.69 86 LEU A N 1
ATOM 701 C CA . LEU A 1 86 ? 2.162 -6.953 6.382 1.00 77.69 86 LEU A CA 1
ATOM 702 C C . LEU A 1 86 ? 2.444 -7.868 5.182 1.00 77.69 86 LEU A C 1
ATOM 704 O O . LEU A 1 86 ? 3.572 -7.911 4.691 1.00 77.69 86 LEU A O 1
ATOM 708 N N . LEU A 1 87 ? 1.422 -8.568 4.685 1.00 72.88 87 LEU A N 1
ATOM 709 C CA . LEU A 1 87 ? 1.514 -9.460 3.531 1.00 72.88 87 LEU A CA 1
ATOM 710 C C . LEU A 1 87 ? 1.521 -8.722 2.196 1.00 72.88 87 LEU A C 1
ATOM 712 O O . LEU A 1 87 ? 1.886 -9.338 1.196 1.00 72.88 87 LEU A O 1
ATOM 716 N N . ASN A 1 88 ? 1.143 -7.440 2.157 1.00 69.19 88 ASN A N 1
ATOM 717 C CA . ASN A 1 88 ? 1.133 -6.634 0.941 1.00 69.19 88 ASN A CA 1
ATOM 718 C C . ASN A 1 88 ? 2.551 -6.549 0.365 1.00 69.19 88 ASN A C 1
ATOM 720 O O . ASN A 1 88 ? 3.361 -5.684 0.714 1.00 69.19 88 ASN A O 1
ATOM 724 N N . LYS A 1 89 ? 2.878 -7.486 -0.523 1.00 65.62 89 LYS A N 1
ATOM 725 C CA . LYS A 1 89 ? 4.176 -7.541 -1.181 1.00 65.62 89 LYS A CA 1
ATOM 726 C C . LYS A 1 89 ? 4.328 -6.298 -2.050 1.00 65.62 89 LYS A C 1
ATOM 728 O O . LYS A 1 89 ? 3.367 -5.773 -2.615 1.00 65.62 89 LYS A O 1
ATOM 733 N N . LYS A 1 90 ? 5.558 -5.797 -2.138 1.00 70.81 90 LYS A N 1
ATOM 734 C CA . LYS A 1 90 ? 5.890 -4.784 -3.138 1.00 70.81 90 LYS A CA 1
ATOM 735 C C . LYS A 1 90 ? 5.575 -5.359 -4.518 1.00 70.81 90 LYS A C 1
ATOM 737 O O . LYS A 1 90 ? 5.854 -6.530 -4.760 1.00 70.81 90 LYS A O 1
ATOM 742 N N . ILE A 1 91 ? 4.976 -4.544 -5.384 1.00 77.94 91 ILE A N 1
ATOM 743 C CA . ILE A 1 91 ? 4.618 -4.946 -6.753 1.00 77.94 91 ILE A CA 1
ATOM 744 C C . ILE A 1 91 ? 5.900 -5.132 -7.582 1.00 77.94 91 ILE A C 1
ATOM 746 O O . ILE A 1 91 ? 6.016 -6.090 -8.339 1.00 77.94 91 ILE A O 1
ATOM 750 N N . PHE A 1 92 ? 6.908 -4.290 -7.346 1.00 85.69 92 PHE A N 1
ATOM 751 C CA . PHE A 1 92 ? 8.261 -4.405 -7.885 1.00 85.69 92 PHE A CA 1
ATOM 752 C C . PHE A 1 92 ? 9.283 -3.903 -6.851 1.00 85.69 92 PHE A C 1
ATOM 754 O O . PHE A 1 92 ? 8.925 -3.191 -5.911 1.00 85.69 92 PHE A O 1
ATOM 761 N N . ASP A 1 93 ? 10.549 -4.272 -7.025 1.00 86.69 93 ASP A N 1
ATOM 762 C CA . ASP A 1 93 ? 11.694 -3.814 -6.229 1.00 86.69 93 ASP A CA 1
ATOM 763 C C . ASP A 1 93 ? 12.609 -2.866 -7.022 1.00 86.69 93 ASP A C 1
ATOM 765 O O . ASP A 1 93 ? 13.373 -2.103 -6.433 1.00 86.69 93 ASP A O 1
ATOM 769 N N . GLU A 1 94 ? 12.561 -2.919 -8.353 1.00 89.75 94 GLU A N 1
ATOM 770 C CA . GLU A 1 94 ? 13.439 -2.168 -9.249 1.00 89.75 94 GLU A CA 1
ATOM 771 C C . GLU A 1 94 ? 12.681 -1.745 -10.515 1.00 89.75 94 GLU A C 1
ATOM 773 O O . GLU A 1 94 ? 11.920 -2.536 -11.078 1.00 89.75 94 GLU A O 1
ATOM 778 N N . ILE A 1 95 ? 12.894 -0.500 -10.945 1.00 90.50 95 ILE A N 1
ATOM 779 C CA . ILE A 1 95 ? 12.456 0.025 -12.243 1.00 90.50 95 ILE A CA 1
ATOM 780 C C . ILE A 1 95 ? 13.697 0.231 -13.099 1.00 90.50 95 ILE A C 1
ATOM 782 O O . ILE A 1 95 ? 14.637 0.893 -12.670 1.00 90.50 95 ILE A O 1
ATOM 786 N N . GLN A 1 96 ? 13.689 -0.291 -14.318 1.00 91.75 96 GLN A N 1
ATOM 787 C CA . GLN A 1 96 ? 14.696 0.020 -15.326 1.00 91.75 96 GLN A CA 1
ATOM 788 C C . GLN A 1 96 ? 14.057 0.835 -16.443 1.00 91.75 96 GLN A C 1
ATOM 790 O O . GLN A 1 96 ? 12.967 0.506 -16.910 1.00 91.75 96 GLN A O 1
ATOM 795 N N . ILE A 1 97 ? 14.742 1.890 -16.862 1.00 89.81 97 ILE A N 1
ATOM 796 C CA . ILE A 1 97 ? 14.282 2.819 -17.886 1.00 89.81 97 ILE A CA 1
ATOM 797 C C . ILE A 1 97 ? 14.997 2.477 -19.188 1.00 89.81 97 ILE A C 1
ATOM 799 O O . ILE A 1 97 ? 16.231 2.431 -19.239 1.00 89.81 97 ILE A O 1
ATOM 803 N N . TYR A 1 98 ? 14.207 2.246 -20.229 1.00 90.19 98 TYR A N 1
ATOM 804 C CA . TYR A 1 98 ? 14.669 2.007 -21.586 1.00 90.19 98 TYR A CA 1
ATOM 805 C C . TYR A 1 98 ? 14.100 3.066 -22.533 1.00 90.19 98 TYR A C 1
ATOM 807 O O . TYR A 1 98 ? 13.184 3.811 -22.192 1.00 90.19 98 TYR A O 1
ATOM 815 N N . GLU A 1 99 ? 14.624 3.104 -23.747 1.00 86.44 99 GLU A N 1
ATOM 816 C CA . GLU A 1 99 ? 14.172 3.994 -24.815 1.00 86.44 99 GLU A CA 1
ATOM 817 C C . GLU A 1 99 ? 12.696 3.818 -25.186 1.00 86.44 99 GLU A C 1
ATOM 819 O O . GLU A 1 99 ? 12.035 4.799 -25.497 1.00 86.44 99 GLU A O 1
ATOM 824 N N . HIS A 1 100 ? 12.154 2.599 -25.126 1.00 87.88 100 HIS A N 1
ATOM 825 C CA . HIS A 1 100 ? 10.768 2.336 -25.545 1.00 87.88 100 HIS A CA 1
ATOM 826 C C . HIS A 1 100 ? 9.824 1.945 -24.403 1.00 87.88 100 HIS A C 1
ATOM 828 O O . HIS A 1 100 ? 8.683 1.543 -24.651 1.00 87.88 100 HIS A O 1
ATOM 834 N N . GLY A 1 101 ? 10.277 1.997 -23.149 1.00 89.06 101 GLY A N 1
ATOM 835 C CA . GLY A 1 101 ? 9.428 1.636 -22.021 1.00 89.06 101 GLY A CA 1
ATOM 836 C C . GLY A 1 101 ? 10.152 1.468 -20.696 1.00 89.06 101 GLY A C 1
ATOM 837 O O . GLY A 1 101 ? 11.348 1.729 -20.560 1.00 89.06 101 GLY A O 1
ATOM 838 N N . LEU A 1 102 ? 9.409 0.964 -19.714 1.00 91.31 102 LEU A N 1
ATOM 839 C CA . LEU A 1 102 ? 9.903 0.660 -18.376 1.00 91.31 102 LEU A CA 1
ATOM 840 C C . LEU A 1 102 ? 9.877 -0.844 -18.125 1.00 91.31 102 LEU A C 1
ATOM 842 O O . LEU A 1 102 ? 8.934 -1.542 -18.489 1.00 91.31 102 LEU A O 1
ATOM 846 N N . ARG A 1 103 ? 10.900 -1.349 -17.443 1.00 91.88 103 ARG A N 1
ATOM 847 C CA . ARG A 1 103 ? 10.934 -2.720 -16.935 1.00 91.88 103 ARG A CA 1
ATOM 848 C C . ARG A 1 103 ? 10.771 -2.707 -15.426 1.00 91.88 103 ARG A C 1
ATOM 850 O O . ARG A 1 103 ? 11.517 -2.026 -14.731 1.00 91.88 103 ARG A O 1
ATOM 857 N N . PHE A 1 104 ? 9.834 -3.495 -14.928 1.00 92.12 104 PHE A N 1
ATOM 858 C CA . PHE A 1 104 ? 9.555 -3.665 -13.511 1.00 92.12 104 PHE A CA 1
ATOM 859 C C . PHE A 1 104 ? 10.045 -5.039 -13.073 1.00 92.12 104 PHE A C 1
ATOM 861 O O . PHE A 1 104 ? 9.608 -6.057 -13.610 1.00 92.12 104 PHE A O 1
ATOM 868 N N . ILE A 1 105 ? 10.955 -5.071 -12.102 1.00 90.19 105 ILE A N 1
ATOM 869 C CA . ILE A 1 105 ? 11.555 -6.308 -11.597 1.00 90.19 105 ILE A CA 1
ATOM 870 C C . ILE A 1 105 ? 11.183 -6.471 -10.131 1.00 90.19 105 ILE A C 1
ATOM 872 O O . ILE A 1 105 ? 11.402 -5.574 -9.317 1.00 90.19 105 ILE A O 1
ATOM 876 N N . ASN A 1 106 ? 10.666 -7.642 -9.780 1.00 88.44 106 ASN A N 1
ATOM 877 C CA . ASN A 1 106 ? 10.403 -8.062 -8.414 1.00 88.44 106 ASN A CA 1
ATOM 878 C C . ASN A 1 106 ? 11.296 -9.258 -8.086 1.00 88.44 106 ASN A C 1
ATOM 880 O O . ASN A 1 106 ? 11.098 -10.369 -8.580 1.00 88.44 106 ASN A O 1
ATOM 884 N N . LYS A 1 107 ? 12.299 -9.041 -7.239 1.00 82.69 107 LYS A N 1
ATOM 885 C CA . LYS A 1 107 ? 13.290 -10.072 -6.906 1.00 82.69 107 LYS A CA 1
ATOM 886 C C . LYS A 1 107 ? 12.708 -11.138 -5.987 1.00 82.69 107 LYS A C 1
ATOM 888 O O . LYS A 1 107 ? 13.211 -12.254 -5.969 1.00 82.69 107 LYS A O 1
ATOM 893 N N . LYS A 1 108 ? 11.647 -10.817 -5.237 1.00 77.56 108 LYS A N 1
ATOM 894 C CA . LYS A 1 108 ? 10.999 -11.760 -4.312 1.00 77.56 108 LYS A CA 1
ATOM 895 C C . LYS A 1 108 ? 10.091 -12.759 -5.017 1.00 77.56 108 LYS A C 1
ATOM 897 O O . LYS A 1 108 ? 10.005 -13.899 -4.578 1.00 77.56 108 LYS A O 1
ATOM 902 N N . THR A 1 109 ? 9.376 -12.330 -6.053 1.00 80.00 109 THR A N 1
ATOM 903 C CA . THR A 1 109 ? 8.504 -13.210 -6.850 1.00 80.00 109 THR A CA 1
ATOM 904 C C . THR A 1 109 ? 9.204 -13.753 -8.094 1.00 80.00 109 THR A C 1
ATOM 906 O O . THR A 1 109 ? 8.665 -14.644 -8.739 1.00 80.00 109 THR A O 1
ATOM 909 N N . GLY A 1 110 ? 10.373 -13.207 -8.448 1.00 81.69 110 GLY A N 1
ATOM 910 C CA . GLY A 1 110 ? 11.055 -13.488 -9.711 1.00 81.69 110 GLY A CA 1
ATOM 911 C C . GLY A 1 110 ? 10.357 -12.871 -10.926 1.00 81.69 110 GLY A C 1
ATOM 912 O O . GLY A 1 110 ? 10.750 -13.155 -12.054 1.00 81.69 110 GLY A O 1
ATOM 913 N N . SER A 1 111 ? 9.319 -12.048 -10.723 1.00 85.88 111 SER A N 1
ATOM 914 C CA . SER A 1 111 ? 8.582 -11.453 -11.834 1.00 85.88 111 SER A CA 1
ATOM 915 C C . SER A 1 111 ? 9.374 -10.326 -12.480 1.00 85.88 111 SER A C 1
ATOM 917 O O . SER A 1 111 ? 9.953 -9.473 -11.806 1.00 85.88 111 SER A O 1
ATOM 919 N N . ASP A 1 112 ? 9.335 -10.306 -13.803 1.00 91.81 112 ASP A N 1
ATOM 920 C CA . ASP A 1 112 ? 10.030 -9.346 -14.640 1.00 91.81 112 ASP A CA 1
ATOM 921 C C . ASP A 1 112 ? 9.116 -8.980 -15.805 1.00 91.81 112 ASP A C 1
ATOM 923 O O . ASP A 1 112 ? 8.726 -9.836 -16.602 1.00 91.81 112 ASP A O 1
ATOM 927 N N . THR A 1 113 ? 8.714 -7.717 -15.865 1.00 92.56 113 THR A N 1
ATOM 928 C CA . THR A 1 113 ? 7.719 -7.257 -16.829 1.00 92.56 113 THR A CA 1
ATOM 929 C C . THR A 1 113 ? 8.191 -5.971 -17.475 1.00 92.56 113 THR A C 1
ATOM 931 O O . THR A 1 113 ? 8.352 -4.949 -16.812 1.00 92.56 113 THR A O 1
ATOM 934 N N . PHE A 1 114 ? 8.408 -6.022 -18.787 1.00 92.25 114 PHE A N 1
ATOM 935 C CA . PHE A 1 114 ? 8.642 -4.839 -19.605 1.00 92.25 114 PHE A CA 1
ATOM 936 C C . PHE A 1 114 ? 7.311 -4.313 -20.133 1.00 92.25 114 PHE A C 1
ATOM 938 O O . PHE A 1 114 ? 6.520 -5.084 -20.674 1.00 92.25 114 PHE A O 1
ATOM 945 N N . VAL A 1 115 ? 7.091 -3.011 -20.000 1.00 90.50 115 VAL A N 1
ATOM 946 C CA . VAL A 1 115 ? 5.894 -2.324 -20.469 1.00 90.50 115 VAL A CA 1
ATOM 947 C C . VAL A 1 115 ? 6.314 -1.139 -21.322 1.00 90.50 115 VAL A C 1
ATOM 949 O O . VAL A 1 115 ? 7.137 -0.323 -20.911 1.00 90.50 115 VAL A O 1
ATOM 952 N N . THR A 1 116 ? 5.760 -1.058 -22.526 1.00 90.19 116 THR A N 1
ATOM 953 C CA . THR A 1 116 ? 6.003 0.053 -23.447 1.00 90.19 116 THR A CA 1
ATOM 954 C C . THR A 1 116 ? 5.344 1.328 -22.946 1.00 90.19 116 THR A C 1
ATOM 956 O O . THR A 1 116 ? 4.268 1.264 -22.351 1.00 90.19 116 THR A O 1
ATOM 959 N N . TYR A 1 117 ? 5.929 2.485 -23.249 1.00 87.00 117 TYR A N 1
ATOM 960 C CA . TYR A 1 117 ? 5.427 3.774 -22.765 1.00 87.00 117 TYR A CA 1
ATOM 961 C C . TYR A 1 117 ? 3.956 4.053 -23.091 1.00 87.00 117 TYR A C 1
ATOM 963 O O . TYR A 1 117 ? 3.239 4.554 -22.231 1.00 87.00 117 TYR A O 1
ATOM 971 N N . HIS A 1 118 ? 3.460 3.595 -24.244 1.00 85.81 118 HIS A N 1
ATOM 972 C CA . HIS A 1 118 ? 2.041 3.694 -24.613 1.00 85.81 118 HIS A CA 1
ATOM 973 C C . HIS A 1 118 ? 1.071 3.090 -23.572 1.00 85.81 118 HIS A C 1
ATOM 975 O O . HIS A 1 118 ? -0.071 3.529 -23.441 1.00 85.81 118 HIS A O 1
ATOM 981 N N . ASN A 1 119 ? 1.524 2.103 -22.793 1.00 87.50 119 ASN A N 1
ATOM 982 C CA . ASN A 1 119 ? 0.715 1.432 -21.774 1.00 87.50 119 ASN A CA 1
ATOM 983 C C . ASN A 1 119 ? 0.969 1.967 -20.352 1.00 87.50 119 ASN A C 1
ATOM 985 O O . ASN A 1 119 ? 0.376 1.479 -19.386 1.00 87.50 119 ASN A O 1
ATOM 989 N N . ILE A 1 120 ? 1.831 2.976 -20.206 1.00 88.12 120 ILE A N 1
ATOM 990 C CA . ILE A 1 120 ? 2.213 3.569 -18.926 1.00 88.12 120 ILE A CA 1
ATOM 991 C C . ILE A 1 120 ? 1.592 4.956 -18.838 1.00 88.12 120 ILE A C 1
ATOM 993 O O . ILE A 1 120 ? 1.916 5.847 -19.612 1.00 88.12 120 ILE A O 1
ATOM 997 N N . LYS A 1 121 ? 0.731 5.176 -17.843 1.00 87.81 121 LYS A N 1
ATOM 998 C CA . LYS A 1 121 ? 0.252 6.529 -17.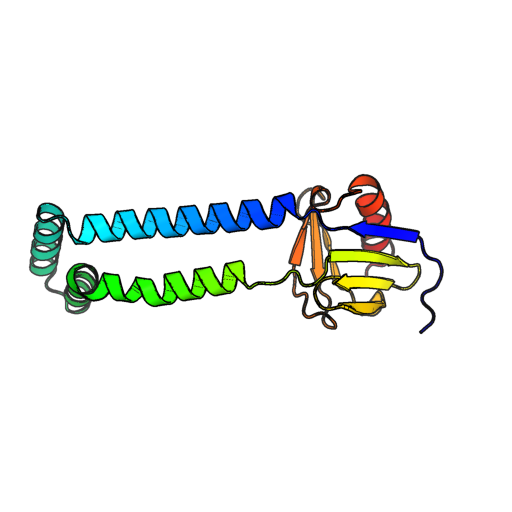528 1.00 87.81 121 LYS A CA 1
ATOM 999 C C . LYS A 1 121 ? 1.058 7.079 -16.370 1.00 87.81 121 LYS A C 1
ATOM 1001 O O . LYS A 1 121 ? 1.084 6.457 -15.308 1.00 87.81 121 LYS A O 1
ATOM 1006 N N . CYS A 1 122 ? 1.680 8.238 -16.552 1.00 86.62 122 CYS A N 1
ATOM 1007 C CA . CYS A 1 122 ? 2.448 8.894 -15.504 1.00 86.62 122 CYS A CA 1
ATOM 1008 C C . CYS A 1 122 ? 2.095 10.380 -15.400 1.00 86.62 122 CYS A C 1
ATOM 1010 O O . CYS A 1 122 ? 1.830 11.034 -16.403 1.00 86.62 122 CYS A O 1
ATOM 1012 N N . SER A 1 123 ? 2.068 10.915 -14.181 1.00 86.06 123 SER A N 1
ATOM 1013 C CA . SER A 1 123 ? 1.814 12.336 -13.932 1.00 86.06 123 SER A CA 1
ATOM 1014 C C . SER A 1 123 ? 2.571 12.826 -12.704 1.00 86.06 123 SER A C 1
ATOM 1016 O O . SER A 1 123 ? 2.806 12.066 -11.765 1.00 86.06 123 SER A O 1
ATOM 1018 N N . TYR A 1 124 ? 2.904 14.113 -12.653 1.00 83.19 124 TYR A N 1
ATOM 1019 C CA . TYR A 1 124 ? 3.526 14.693 -11.463 1.00 83.19 124 TYR A CA 1
ATOM 1020 C C . TYR A 1 124 ? 2.549 14.813 -10.292 1.00 83.19 124 TYR A C 1
ATOM 1022 O O . TYR A 1 124 ? 1.363 15.099 -10.459 1.00 83.19 124 TYR A O 1
ATOM 1030 N N . GLY A 1 125 ? 3.068 14.620 -9.080 1.00 74.69 125 GLY A N 1
ATOM 1031 C CA . GLY A 1 125 ? 2.419 15.100 -7.866 1.00 74.69 125 GLY A CA 1
ATOM 1032 C C . GLY A 1 125 ? 2.582 16.615 -7.712 1.00 74.69 125 GLY A C 1
ATOM 1033 O O . GLY A 1 125 ? 3.422 17.236 -8.366 1.00 74.69 125 GLY A O 1
ATOM 1034 N N . LYS A 1 126 ? 1.797 17.224 -6.813 1.00 72.69 126 LYS A N 1
ATOM 1035 C CA . LYS A 1 126 ? 1.961 18.644 -6.451 1.00 72.69 126 LYS A CA 1
ATOM 1036 C C . LYS A 1 126 ? 3.430 18.921 -6.082 1.00 72.69 126 LYS A C 1
ATOM 1038 O O . LYS A 1 126 ? 4.038 18.095 -5.409 1.00 72.69 126 LYS A O 1
ATOM 1043 N N . GLN A 1 127 ? 3.964 20.052 -6.552 1.00 74.12 127 GLN A N 1
ATOM 1044 C CA . GLN A 1 127 ? 5.357 20.508 -6.366 1.00 74.12 127 GLN A CA 1
ATOM 1045 C C . GLN A 1 127 ? 6.449 19.688 -7.086 1.00 74.12 127 GLN A C 1
ATOM 1047 O O . GLN A 1 127 ? 7.604 20.091 -7.089 1.00 74.12 127 GLN A O 1
ATOM 1052 N N . SER A 1 128 ? 6.094 18.638 -7.840 1.00 76.06 128 SER A N 1
ATOM 1053 C CA . SER A 1 128 ? 7.050 17.781 -8.572 1.00 76.06 128 SER A CA 1
ATOM 1054 C C . SER A 1 128 ? 8.026 17.013 -7.672 1.00 76.06 128 SER A C 1
ATOM 1056 O O . SER A 1 128 ? 9.099 16.609 -8.119 1.00 76.06 128 SER A O 1
ATOM 1058 N N . ASP A 1 129 ? 7.639 16.755 -6.422 1.00 83.31 129 ASP A N 1
ATOM 1059 C CA . ASP A 1 129 ? 8.424 15.985 -5.437 1.00 83.31 129 ASP A CA 1
ATOM 1060 C C . ASP A 1 129 ? 8.156 14.473 -5.539 1.00 83.31 129 ASP A C 1
ATOM 1062 O O . ASP A 1 129 ? 8.764 13.644 -4.861 1.00 83.31 129 ASP A O 1
ATOM 1066 N N . SER A 1 130 ? 7.168 14.122 -6.357 1.00 85.44 130 SER A N 1
ATOM 1067 C CA . SER A 1 130 ? 6.642 12.777 -6.528 1.00 85.44 130 SER A CA 1
ATOM 1068 C C . SER A 1 130 ? 6.023 12.626 -7.909 1.00 85.44 130 SER A C 1
ATOM 1070 O O . SER A 1 130 ? 5.707 13.615 -8.578 1.00 85.44 130 SER A O 1
ATOM 1072 N N . PHE A 1 131 ? 5.791 11.382 -8.301 1.00 87.62 131 PHE A N 1
ATOM 1073 C CA . PHE A 1 131 ? 5.050 11.030 -9.499 1.00 87.62 131 PHE A CA 1
ATOM 1074 C C . PHE A 1 131 ? 4.008 9.962 -9.179 1.00 87.62 131 PHE A C 1
ATOM 1076 O O . PHE A 1 131 ? 4.162 9.148 -8.268 1.00 87.62 131 PHE A O 1
ATOM 1083 N N . TRP A 1 132 ? 2.927 9.990 -9.940 1.00 88.62 132 TRP A N 1
ATOM 1084 C CA . TRP A 1 132 ? 1.904 8.964 -9.973 1.00 88.62 132 TRP A CA 1
ATOM 1085 C C . TRP A 1 132 ? 2.125 8.123 -11.213 1.00 88.62 132 TRP A C 1
ATOM 1087 O O . TRP A 1 132 ? 2.409 8.661 -12.281 1.00 88.62 132 TRP A O 1
ATOM 1097 N N . ILE A 1 133 ? 2.004 6.810 -11.079 1.00 89.31 133 ILE A N 1
ATOM 1098 C CA . ILE A 1 133 ? 2.170 5.886 -12.195 1.00 89.31 133 ILE A CA 1
ATOM 1099 C C . ILE A 1 133 ? 1.069 4.825 -12.168 1.00 89.31 133 ILE A C 1
ATOM 1101 O O . ILE A 1 133 ? 0.700 4.299 -11.114 1.00 89.31 133 ILE A O 1
ATOM 1105 N N . THR A 1 134 ? 0.533 4.532 -13.348 1.00 88.88 134 THR A N 1
ATOM 1106 C CA . THR A 1 134 ? -0.433 3.463 -13.589 1.00 88.88 134 THR A CA 1
ATOM 1107 C C . THR A 1 134 ? 0.086 2.557 -14.694 1.00 88.88 134 THR A C 1
ATOM 1109 O O . THR A 1 134 ? 0.384 3.029 -15.790 1.00 88.88 134 THR A O 1
ATOM 1112 N N . VAL A 1 135 ? 0.166 1.262 -14.400 1.00 89.75 135 VAL A N 1
ATOM 1113 C CA . VAL A 1 135 ? 0.616 0.201 -15.305 1.00 89.75 135 VAL A CA 1
ATOM 1114 C C . VAL A 1 135 ? -0.285 -1.008 -15.093 1.00 89.75 135 VAL A C 1
ATOM 1116 O O . VAL A 1 135 ? -0.273 -1.622 -14.022 1.00 89.75 135 VAL A O 1
ATOM 1119 N N . LYS A 1 136 ? -1.099 -1.339 -16.098 1.00 87.38 136 LYS A N 1
ATOM 1120 C CA . LYS A 1 136 ? -2.122 -2.390 -15.976 1.00 87.38 136 LYS A CA 1
ATOM 1121 C C . LYS A 1 136 ? -1.495 -3.780 -15.881 1.00 87.38 136 LYS A C 1
ATOM 1123 O O . LYS A 1 136 ? -1.949 -4.600 -15.095 1.00 87.38 136 LYS A O 1
ATOM 1128 N N . GLU A 1 137 ? -0.420 -4.012 -16.622 1.00 87.50 137 GLU A N 1
ATOM 1129 C CA . GLU A 1 137 ? 0.269 -5.295 -16.773 1.00 87.50 137 GLU A CA 1
ATOM 1130 C C . GLU A 1 137 ? 0.845 -5.832 -15.457 1.00 87.50 137 GLU A C 1
ATOM 1132 O O . GLU A 1 137 ? 0.968 -7.041 -15.288 1.00 87.50 137 GLU A O 1
ATOM 1137 N N . ILE A 1 138 ? 1.163 -4.945 -14.510 1.00 86.19 138 ILE A N 1
ATOM 1138 C CA . ILE A 1 138 ? 1.658 -5.304 -13.172 1.00 86.19 138 ILE A CA 1
ATOM 1139 C C . ILE A 1 138 ? 0.666 -4.940 -12.056 1.00 86.19 138 ILE A C 1
ATOM 1141 O O . ILE A 1 138 ? 1.049 -4.885 -10.889 1.00 86.19 138 ILE A O 1
ATOM 1145 N N . ASN A 1 139 ? -0.602 -4.668 -12.391 1.00 85.19 139 ASN A N 1
ATOM 1146 C CA . ASN A 1 139 ? -1.640 -4.237 -11.444 1.00 85.19 139 ASN A CA 1
ATOM 1147 C C . ASN A 1 139 ? -1.230 -3.029 -10.576 1.00 85.19 139 ASN A C 1
ATOM 1149 O O . ASN A 1 139 ? -1.612 -2.907 -9.410 1.00 85.19 139 ASN A O 1
ATOM 1153 N N . LEU A 1 140 ? -0.445 -2.112 -11.140 1.00 85.12 140 LEU A N 1
ATOM 1154 C CA . LEU A 1 140 ? -0.058 -0.870 -10.487 1.00 85.12 140 LEU A CA 1
ATOM 1155 C C . LEU A 1 140 ? -1.099 0.193 -10.842 1.00 85.12 140 LEU A C 1
ATOM 1157 O O . LEU A 1 140 ? -1.057 0.751 -11.933 1.00 85.12 140 LEU A O 1
ATOM 1161 N N . ASN A 1 141 ? -2.052 0.465 -9.952 1.00 84.12 141 ASN A N 1
ATOM 1162 C CA . ASN A 1 141 ? -3.110 1.442 -10.216 1.00 84.12 141 ASN A CA 1
ATOM 1163 C C . ASN A 1 141 ? -2.873 2.746 -9.451 1.00 84.12 141 ASN A C 1
ATOM 1165 O O . ASN A 1 141 ? -2.880 2.729 -8.221 1.00 84.12 141 ASN A O 1
ATOM 1169 N N . ASN A 1 142 ? -2.671 3.846 -10.185 1.00 83.88 142 ASN A N 1
ATOM 1170 C CA . ASN A 1 142 ? -2.500 5.206 -9.677 1.00 83.88 142 ASN A CA 1
ATOM 1171 C C . ASN A 1 142 ? -1.670 5.262 -8.387 1.00 83.88 142 ASN A C 1
ATOM 1173 O O . ASN A 1 142 ? -2.125 5.751 -7.353 1.00 83.88 142 ASN A O 1
ATOM 1177 N N . ARG A 1 143 ? -0.462 4.691 -8.418 1.00 84.69 143 ARG A N 1
ATOM 1178 C CA . ARG A 1 143 ? 0.399 4.624 -7.237 1.00 84.69 143 ARG A CA 1
ATOM 1179 C C . ARG A 1 143 ? 1.348 5.811 -7.220 1.00 84.69 143 ARG A C 1
ATOM 1181 O O . ARG A 1 143 ? 2.030 6.068 -8.210 1.00 84.69 143 ARG A O 1
ATOM 1188 N N . LYS A 1 144 ? 1.403 6.505 -6.084 1.00 85.75 144 LYS A N 1
ATOM 1189 C CA . LYS A 1 144 ? 2.350 7.593 -5.834 1.00 85.75 144 LYS A CA 1
ATOM 1190 C C . LYS A 1 144 ? 3.702 7.037 -5.391 1.00 85.75 144 LYS A C 1
ATOM 1192 O O . LYS A 1 144 ? 3.745 6.204 -4.487 1.00 85.75 144 LYS A O 1
ATOM 1197 N N . PHE A 1 145 ? 4.774 7.559 -5.974 1.00 85.38 145 PHE A N 1
ATOM 1198 C CA . PHE A 1 145 ? 6.148 7.374 -5.520 1.00 85.38 145 PHE A CA 1
ATOM 1199 C C . PHE A 1 145 ? 6.831 8.728 -5.366 1.00 85.38 145 PHE A C 1
ATOM 1201 O O . PHE A 1 145 ? 6.648 9.629 -6.188 1.00 85.38 145 PHE A O 1
ATOM 1208 N N . TYR A 1 146 ? 7.616 8.873 -4.311 1.00 85.00 146 TYR A N 1
ATOM 1209 C CA . TYR A 1 146 ? 8.504 10.008 -4.114 1.00 85.00 146 TYR A CA 1
ATOM 1210 C C . TYR A 1 146 ? 9.866 9.707 -4.736 1.00 85.00 146 TYR A C 1
ATOM 1212 O O . TYR A 1 146 ? 10.277 8.552 -4.820 1.00 85.00 146 TYR A O 1
ATOM 1220 N N . TRP A 1 147 ? 10.598 10.732 -5.175 1.00 85.62 147 TRP A N 1
ATOM 1221 C CA . TRP A 1 147 ? 11.927 10.510 -5.765 1.00 85.62 147 TRP A CA 1
ATOM 1222 C C . TRP A 1 147 ? 12.890 9.852 -4.771 1.00 85.62 147 TRP A C 1
ATOM 1224 O O . TRP A 1 147 ? 13.608 8.924 -5.129 1.00 85.62 147 TRP A O 1
ATOM 1234 N N . ASN A 1 148 ? 12.812 10.253 -3.500 1.00 84.00 148 ASN A N 1
ATOM 1235 C CA . ASN A 1 148 ? 13.593 9.682 -2.400 1.00 84.00 148 ASN A CA 1
ATOM 1236 C C . ASN A 1 148 ? 13.163 8.258 -1.989 1.00 84.00 148 ASN A C 1
ATOM 1238 O O . ASN A 1 148 ? 13.818 7.643 -1.145 1.00 84.00 148 ASN A O 1
ATOM 1242 N N . ASP A 1 149 ? 12.098 7.707 -2.585 1.00 81.88 149 ASP A N 1
ATOM 1243 C CA . ASP A 1 149 ? 11.788 6.284 -2.451 1.00 81.88 149 ASP A CA 1
ATOM 1244 C C . ASP A 1 149 ? 12.789 5.422 -3.232 1.00 81.88 149 ASP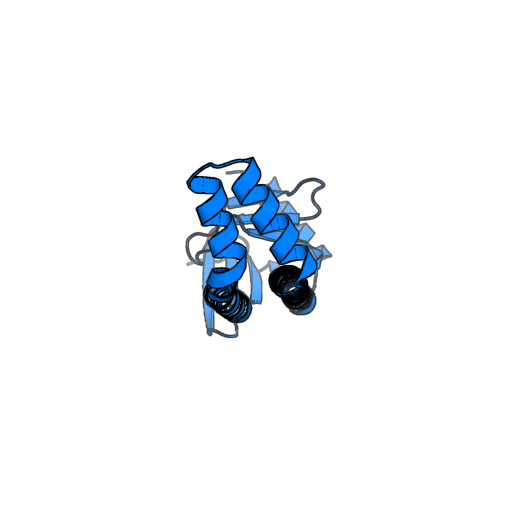 A C 1
ATOM 1246 O O . ASP A 1 149 ? 12.837 4.213 -3.009 1.00 81.88 149 ASP A O 1
ATOM 1250 N N . PHE A 1 150 ? 13.598 6.004 -4.125 1.00 85.62 150 PHE A N 1
ATOM 1251 C CA . PHE A 1 150 ? 14.593 5.301 -4.931 1.00 85.62 150 PHE A CA 1
ATOM 1252 C C . PHE A 1 150 ? 16.014 5.526 -4.405 1.00 85.62 150 PHE A C 1
ATOM 1254 O O . PHE A 1 150 ? 16.324 6.552 -3.811 1.00 85.62 150 PHE A O 1
ATOM 1261 N N . THR A 1 151 ? 16.896 4.545 -4.611 1.00 83.19 151 THR A N 1
ATOM 1262 C CA . THR A 1 151 ? 18.305 4.630 -4.181 1.00 83.19 151 THR A CA 1
ATOM 1263 C C . THR A 1 151 ? 19.129 5.666 -4.947 1.00 83.19 151 THR A C 1
ATOM 1265 O O . THR A 1 151 ? 20.179 6.062 -4.456 1.00 83.19 151 THR A O 1
ATOM 1268 N N . ASP A 1 152 ? 18.682 6.054 -6.140 1.00 83.94 152 ASP A N 1
ATOM 1269 C CA . ASP A 1 152 ? 19.301 7.070 -6.999 1.00 83.94 152 ASP A CA 1
ATOM 1270 C C . ASP A 1 152 ? 18.208 8.047 -7.462 1.00 83.94 152 ASP A C 1
ATOM 1272 O O . ASP A 1 152 ? 17.656 7.953 -8.560 1.00 83.94 152 ASP A O 1
ATOM 1276 N N . ASP A 1 153 ? 17.808 8.928 -6.549 1.00 81.44 153 ASP A N 1
ATOM 1277 C CA . ASP A 1 153 ? 16.679 9.842 -6.713 1.00 81.44 153 ASP A CA 1
ATOM 1278 C C . ASP A 1 153 ? 16.927 10.894 -7.804 1.00 81.44 153 ASP A C 1
ATOM 1280 O O . ASP A 1 153 ? 16.015 11.211 -8.572 1.00 81.44 153 ASP A O 1
ATOM 1284 N N . VAL A 1 154 ? 18.162 11.393 -7.920 1.00 83.00 154 VAL A N 1
ATOM 1285 C CA . VAL A 1 154 ? 18.558 12.403 -8.914 1.00 83.00 154 VAL A CA 1
ATOM 1286 C C . VAL A 1 154 ? 18.421 11.864 -10.336 1.00 83.00 154 VAL A C 1
ATOM 1288 O O . VAL A 1 154 ? 17.736 12.478 -11.160 1.00 83.00 154 VAL A O 1
ATOM 1291 N N . ASN A 1 155 ? 19.027 10.711 -10.642 1.00 83.69 155 ASN A N 1
ATOM 1292 C CA . ASN A 1 155 ? 18.951 10.153 -11.991 1.00 83.69 155 ASN A CA 1
ATOM 1293 C C . ASN A 1 155 ? 17.539 9.656 -12.306 1.00 83.69 155 ASN A C 1
ATOM 1295 O O . ASN A 1 155 ? 17.054 9.886 -13.416 1.00 83.69 155 ASN A O 1
ATOM 1299 N N . MET A 1 156 ? 16.849 9.043 -11.337 1.00 83.81 156 MET A N 1
ATOM 1300 C CA . MET A 1 156 ? 15.449 8.644 -11.498 1.00 83.81 156 MET A CA 1
ATOM 1301 C C . MET A 1 156 ? 14.593 9.840 -11.905 1.00 83.81 156 MET A C 1
ATOM 1303 O O . MET A 1 156 ? 13.851 9.768 -12.885 1.00 83.81 156 MET A O 1
ATOM 1307 N N . LYS A 1 157 ? 14.748 10.964 -11.195 1.00 84.88 157 LYS A N 1
ATOM 1308 C CA . LYS A 1 157 ? 14.050 12.207 -11.502 1.00 84.88 157 LYS A CA 1
ATOM 1309 C C . LYS A 1 157 ? 14.392 12.689 -12.909 1.00 84.88 157 LYS A C 1
ATOM 1311 O O . LYS A 1 157 ? 13.477 12.903 -13.686 1.00 84.88 157 LYS A O 1
ATOM 1316 N N . ILE A 1 158 ? 15.663 12.796 -13.295 1.00 85.00 158 ILE A N 1
ATOM 1317 C CA . ILE A 1 158 ? 16.044 13.285 -14.635 1.00 85.00 158 ILE A CA 1
ATOM 1318 C C . ILE A 1 158 ? 15.414 12.441 -15.756 1.00 85.00 158 ILE A C 1
ATOM 1320 O O . ILE A 1 158 ? 14.824 12.995 -16.686 1.00 85.00 158 ILE A O 1
ATOM 1324 N N . TYR A 1 159 ? 15.520 11.112 -15.680 1.00 83.56 159 TYR A N 1
ATOM 1325 C CA . TYR A 1 159 ? 15.032 10.228 -16.741 1.00 83.56 159 TYR A CA 1
ATOM 1326 C C . TYR A 1 159 ? 13.503 10.116 -16.765 1.00 83.56 159 TYR A C 1
ATOM 1328 O O . TYR A 1 159 ? 12.911 10.217 -17.839 1.00 83.56 159 TYR A O 1
ATOM 1336 N N . MET A 1 160 ? 12.846 9.988 -15.608 1.00 82.31 160 MET A N 1
ATOM 1337 C CA . MET A 1 160 ? 11.379 9.993 -15.558 1.00 82.31 160 MET A CA 1
ATOM 1338 C C . MET A 1 160 ? 10.801 11.355 -15.917 1.00 82.31 160 MET A C 1
ATOM 1340 O O . MET A 1 160 ? 9.755 11.412 -16.552 1.00 82.31 160 MET A O 1
ATOM 1344 N N . MET A 1 161 ? 11.467 12.458 -15.560 1.00 81.06 161 MET A N 1
ATOM 1345 C CA . MET A 1 161 ? 10.992 13.784 -15.940 1.00 81.06 161 MET A CA 1
ATOM 1346 C C . MET A 1 161 ? 11.029 13.973 -17.451 1.00 81.06 161 MET A C 1
ATOM 1348 O O . MET A 1 161 ? 10.079 14.515 -18.014 1.00 81.06 161 MET A O 1
ATOM 1352 N N . LYS A 1 162 ? 12.089 13.489 -18.111 1.00 76.69 162 LYS A N 1
ATOM 1353 C CA . LYS A 1 162 ? 12.144 13.466 -19.574 1.00 76.69 162 LYS A CA 1
ATOM 1354 C C . LYS A 1 162 ? 10.970 12.678 -20.151 1.00 76.69 162 LYS A C 1
ATOM 1356 O O . LYS A 1 162 ? 10.287 13.193 -21.022 1.00 76.69 162 LYS A O 1
ATOM 1361 N N . PHE A 1 163 ? 10.681 11.495 -19.618 1.00 75.19 163 PHE A N 1
ATOM 1362 C CA . PHE A 1 163 ? 9.530 10.709 -20.059 1.00 75.19 163 PHE A CA 1
ATOM 1363 C C . PHE A 1 163 ? 8.194 11.462 -19.883 1.00 75.19 163 PHE A C 1
ATOM 1365 O O . PHE A 1 163 ? 7.460 11.648 -20.846 1.00 75.19 163 PHE A O 1
ATOM 1372 N N . ILE A 1 164 ? 7.910 11.975 -18.680 1.00 73.81 164 ILE A N 1
ATOM 1373 C CA . ILE A 1 164 ? 6.628 12.632 -18.366 1.00 73.81 164 ILE A CA 1
ATOM 1374 C C . ILE A 1 164 ? 6.419 13.922 -19.185 1.00 73.81 164 ILE A C 1
ATOM 1376 O O . ILE A 1 164 ? 5.282 14.283 -19.475 1.00 73.81 164 ILE A O 1
ATOM 1380 N N . ILE A 1 165 ? 7.496 14.643 -19.522 1.00 68.12 165 ILE A N 1
ATOM 1381 C CA . ILE A 1 165 ? 7.427 15.921 -20.251 1.00 68.12 165 ILE A CA 1
ATOM 1382 C C . ILE A 1 165 ? 7.417 15.717 -21.771 1.00 68.12 165 ILE A C 1
ATOM 1384 O O . ILE A 1 165 ? 6.702 16.441 -22.461 1.00 68.12 165 ILE A O 1
ATOM 1388 N N . PHE A 1 166 ? 8.220 14.785 -22.297 1.00 57.25 166 PHE A N 1
ATOM 1389 C CA . PHE A 1 166 ? 8.456 14.649 -23.740 1.00 57.25 166 PHE A CA 1
ATOM 1390 C C . PHE A 1 166 ? 7.612 13.569 -24.426 1.00 57.25 166 PHE A C 1
ATOM 1392 O O . PHE A 1 166 ? 7.516 13.600 -25.648 1.00 57.25 166 PHE A O 1
ATOM 1399 N N . GLU A 1 167 ? 6.940 12.687 -23.680 1.00 58.12 167 GLU A N 1
ATOM 1400 C CA . GLU A 1 167 ? 5.919 11.778 -24.226 1.00 58.12 167 GLU A CA 1
ATOM 1401 C C . GLU A 1 167 ? 4.537 12.004 -23.579 1.00 58.12 167 GLU A C 1
ATOM 1403 O O . GLU A 1 167 ? 3.989 11.109 -22.926 1.00 58.12 167 GLU A O 1
ATOM 1408 N N . PRO A 1 168 ? 3.943 13.209 -23.705 1.00 47.88 168 PRO A N 1
ATOM 1409 C CA . PRO A 1 168 ? 2.597 13.449 -23.224 1.00 47.88 168 PRO A CA 1
ATOM 1410 C C . PRO A 1 168 ? 1.592 12.865 -24.223 1.00 47.88 168 PRO A C 1
ATOM 1412 O O . PRO A 1 168 ? 1.140 13.576 -25.111 1.00 47.88 168 PRO A O 1
ATOM 1415 N N . TYR A 1 169 ? 1.194 11.613 -23.986 1.00 48.16 169 TYR A N 1
ATOM 1416 C CA . TYR A 1 169 ? 0.029 10.941 -24.590 1.00 48.16 169 TYR A CA 1
ATOM 1417 C C . TYR A 1 169 ? 0.124 10.566 -26.076 1.00 48.16 169 TYR A C 1
ATOM 1419 O O . TYR A 1 169 ? 0.228 11.455 -26.946 1.00 48.16 169 TYR A O 1
#

Secondary structure (DSSP, 8-state):
-----EEEEEEBPHHHHHHHHHHHHHHHHHHHHHHHHHHT-HHHHHHHHHHHHHH--HHHHHHHHIIIIIGGGGHHHHHHHHHHHHH---S-SEEEEETTEEEEE-TTT--EEEEEGGGEEEEEPGGGSEEEEEEGGGTEEEEEEEGGGBSSHHHHHHHHHHHHHH---

Radius of gyration: 23.83 Å; chains: 1; bounding box: 54×34×64 Å

pLDDT: mean 83.92, std 8.66, range [47.88, 93.38]

Foldseek 3Di:
DCQAAWDDKWFFDPPPLVVVLVVVLVVVVVVLVVLLVLLVDVVSLVVLVVVCVVVVDPVSVVVSCCSNPVSCVVVVVSVVVNCCSVPVDDLAGMWTDTPFFIWGHHPVVRDIDTDGLVQKDKDADPPNQWMFIDHVVSPRHRDIDGLVSIPCSPSCSVRVVCSCPVPDD

Sequence (169 aa):
MNRGAYYSSHKLSNRHDLKGRIISLIIGWTVFIILFSLSKYEPFQEILLEFSLKMNVSWITSVIDFILNGFWFLCIPMITGTIITLLNKKIFDEIQIYEHGLRFINKKTGSDTFVTYHNIKCSYGKQSDSFWITVKEINLNNRKFYWNDFTDDVNMKIYMMKFIIFEPY